Protein AF-A0A381YPI0-F1 (afdb_monomer)

Secondary structure (DSSP, 8-state):
--SSSHHHHSTTSSSSS-TT---THHHHTTS--S-TTBSSTTSSEEEETTEEEE-SGGGTT-BHHHHHHH-HHHHHHHHSTTS---HHHHHHHHHHHTT-PPPP---

Radius of gyration: 15.01 Å; Cα contacts (8 Å, |Δi|>4): 111; chains: 1; bounding box: 38×26×40 Å

Structure (mmCIF, N/CA/C/O backbone):
data_AF-A0A381YPI0-F1
#
_entry.id   AF-A0A381YPI0-F1
#
loop_
_atom_site.group_PDB
_atom_site.id
_atom_site.type_symbol
_atom_site.label_atom_id
_atom_site.label_alt_id
_atom_site.label_comp_id
_atom_site.label_asym_id
_atom_site.label_entity_id
_atom_site.label_seq_id
_atom_site.pdbx_PDB_ins_code
_atom_site.Cartn_x
_atom_site.Cartn_y
_atom_site.Cartn_z
_atom_site.occupancy
_atom_site.B_iso_or_equiv
_atom_site.auth_seq_id
_atom_site.auth_comp_id
_atom_site.auth_asym_id
_atom_site.auth_atom_id
_atom_site.pdbx_PDB_model_num
ATOM 1 N N . ASP A 1 1 ? 28.105 -8.813 -24.100 1.00 42.91 1 ASP A N 1
ATOM 2 C CA . ASP A 1 1 ? 27.556 -8.191 -22.887 1.00 42.91 1 ASP A CA 1
ATOM 3 C C . ASP A 1 1 ? 26.076 -7.886 -23.121 1.00 42.91 1 ASP A C 1
ATOM 5 O O . ASP A 1 1 ? 25.735 -6.886 -23.739 1.00 42.91 1 ASP A O 1
ATOM 9 N N . LEU A 1 2 ? 25.209 -8.862 -22.829 1.00 40.78 2 LEU A N 1
ATOM 10 C CA . LEU A 1 2 ? 23.808 -8.921 -23.294 1.00 40.78 2 LEU A CA 1
ATOM 11 C C . LEU A 1 2 ? 22.799 -8.343 -22.287 1.00 40.78 2 LEU A C 1
ATOM 13 O O . LEU A 1 2 ? 21.629 -8.180 -22.620 1.00 40.78 2 LEU A O 1
ATOM 17 N N . ALA A 1 3 ? 23.242 -7.996 -21.076 1.00 39.31 3 ALA A N 1
ATOM 18 C CA . ALA A 1 3 ? 22.366 -7.496 -20.017 1.00 39.31 3 ALA A CA 1
ATOM 19 C C . ALA A 1 3 ? 21.930 -6.032 -20.230 1.00 39.31 3 ALA A C 1
ATOM 21 O O . ALA A 1 3 ? 20.874 -5.628 -19.755 1.00 39.31 3 ALA A O 1
ATOM 22 N N . ALA A 1 4 ? 22.699 -5.244 -20.990 1.00 41.03 4 ALA A N 1
ATOM 23 C CA . ALA A 1 4 ? 22.416 -3.823 -21.212 1.00 41.03 4 ALA A CA 1
ATOM 24 C C . ALA A 1 4 ? 21.388 -3.548 -22.331 1.00 41.03 4 ALA A C 1
ATOM 26 O O . ALA A 1 4 ? 20.808 -2.466 -22.378 1.00 41.03 4 ALA A O 1
ATOM 27 N N . GLN A 1 5 ? 21.128 -4.508 -23.229 1.00 37.91 5 GLN A N 1
ATOM 28 C CA . GLN A 1 5 ? 20.238 -4.289 -24.383 1.00 37.91 5 GLN A CA 1
ATOM 29 C C . GLN A 1 5 ? 18.752 -4.541 -24.089 1.00 37.91 5 GLN A C 1
ATOM 31 O O . GLN A 1 5 ? 17.903 -4.055 -24.834 1.00 37.91 5 GLN A O 1
ATOM 36 N N . ALA A 1 6 ? 18.415 -5.215 -22.984 1.00 43.00 6 ALA A N 1
ATOM 37 C CA . ALA A 1 6 ? 17.019 -5.394 -22.577 1.00 43.00 6 ALA A CA 1
ATOM 38 C C . ALA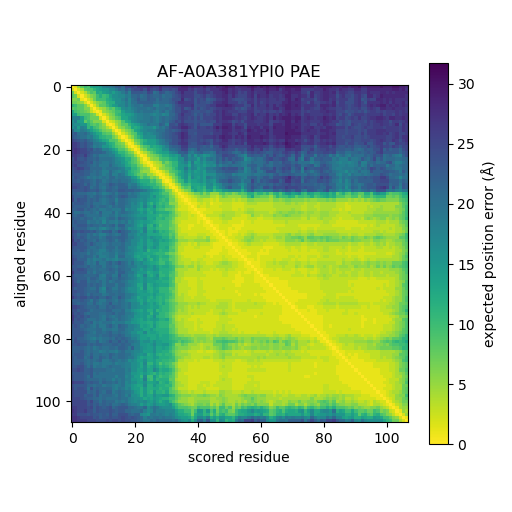 A 1 6 ? 16.375 -4.078 -22.092 1.00 43.00 6 ALA A C 1
ATOM 40 O O . ALA A 1 6 ? 15.180 -3.869 -22.283 1.00 43.00 6 ALA A O 1
ATOM 41 N N . LEU A 1 7 ? 17.173 -3.149 -21.552 1.00 40.28 7 LEU A N 1
ATOM 42 C CA . LEU A 1 7 ? 16.673 -1.899 -20.972 1.00 40.28 7 LEU A CA 1
ATOM 43 C C . LEU A 1 7 ? 16.260 -0.853 -22.029 1.00 40.28 7 LEU A C 1
ATOM 45 O O . LEU A 1 7 ? 15.349 -0.063 -21.798 1.00 40.28 7 LEU A O 1
ATOM 49 N N . ALA A 1 8 ? 16.874 -0.861 -23.217 1.00 40.53 8 ALA A N 1
ATOM 50 C CA . ALA A 1 8 ? 16.571 0.110 -24.277 1.00 40.53 8 ALA A CA 1
ATOM 51 C C . ALA A 1 8 ? 15.359 -0.278 -25.152 1.00 40.53 8 ALA A C 1
ATOM 53 O O . ALA A 1 8 ? 14.826 0.561 -25.879 1.00 40.53 8 ALA A O 1
ATOM 54 N N . GLY A 1 9 ? 14.907 -1.537 -25.091 1.00 37.78 9 GLY A N 1
ATOM 55 C CA . GLY A 1 9 ? 13.805 -2.041 -25.918 1.00 37.78 9 GLY A CA 1
ATOM 56 C C . GLY A 1 9 ? 12.406 -1.659 -25.422 1.00 37.78 9 GLY A C 1
ATOM 57 O O . GLY A 1 9 ? 11.484 -1.551 -26.229 1.00 37.78 9 GLY A O 1
ATOM 58 N N . GLN A 1 10 ? 12.232 -1.427 -24.118 1.00 44.44 10 GLN A N 1
ATOM 59 C CA . GLN A 1 10 ? 10.904 -1.225 -23.515 1.00 44.44 10 GLN A CA 1
ATOM 60 C C . GLN A 1 10 ? 10.466 0.244 -23.426 1.00 44.44 10 GLN A C 1
ATOM 62 O O . GLN A 1 10 ? 9.271 0.512 -23.359 1.00 44.44 10 GLN A O 1
ATOM 67 N N . LEU A 1 11 ? 11.388 1.207 -23.527 1.00 43.88 11 LEU A N 1
ATOM 68 C CA . LEU A 1 11 ? 11.048 2.638 -23.488 1.00 43.88 11 LEU A CA 1
ATOM 69 C C . LEU A 1 11 ? 10.464 3.183 -24.802 1.00 43.88 11 LEU A C 1
ATOM 71 O O . LEU A 1 11 ? 9.956 4.299 -24.823 1.00 43.88 11 LEU A O 1
ATOM 75 N N . ARG A 1 12 ? 10.502 2.424 -25.906 1.00 39.06 12 ARG A N 1
ATOM 76 C CA . ARG A 1 12 ? 10.068 2.929 -27.222 1.00 39.06 12 ARG A CA 1
ATOM 77 C C . ARG A 1 12 ? 8.627 2.597 -27.612 1.00 39.06 12 ARG A C 1
ATOM 79 O O . ARG A 1 12 ? 8.217 2.988 -28.697 1.00 39.06 12 ARG A O 1
ATOM 86 N N . ARG A 1 13 ? 7.863 1.882 -26.777 1.00 43.84 13 ARG A N 1
ATOM 87 C CA . ARG A 1 13 ? 6.500 1.425 -27.134 1.00 43.84 13 ARG A CA 1
ATOM 88 C C . ARG A 1 13 ? 5.363 1.929 -26.246 1.00 43.84 13 ARG A C 1
ATOM 90 O O . ARG A 1 13 ? 4.233 1.525 -26.467 1.00 43.84 13 ARG A O 1
ATOM 97 N N . HIS A 1 14 ? 5.628 2.827 -25.302 1.00 43.72 14 HIS A N 1
ATOM 98 C CA . HIS A 1 14 ? 4.581 3.434 -24.467 1.00 43.72 14 HIS A CA 1
ATOM 99 C C . HIS A 1 14 ? 4.637 4.965 -24.488 1.00 43.72 14 HIS A C 1
ATOM 101 O O . HIS A 1 14 ? 4.435 5.617 -23.472 1.00 43.72 14 HIS A O 1
ATOM 107 N N . ALA A 1 15 ? 4.941 5.549 -25.649 1.00 40.91 15 ALA A N 1
ATOM 108 C CA . ALA A 1 15 ? 4.754 6.985 -25.842 1.00 40.91 15 ALA A CA 1
ATOM 109 C C . ALA A 1 15 ? 3.318 7.334 -26.269 1.00 40.91 15 ALA A C 1
ATOM 111 O O . ALA A 1 15 ? 2.897 8.463 -26.057 1.00 40.91 15 ALA A O 1
ATOM 112 N N . GLU A 1 16 ? 2.552 6.400 -26.841 1.00 39.81 16 GLU A N 1
ATOM 113 C CA . GLU A 1 16 ? 1.267 6.729 -27.471 1.00 39.81 16 GLU A CA 1
ATOM 114 C C . GLU A 1 16 ? 0.283 5.559 -27.371 1.00 39.81 16 GLU A C 1
ATOM 116 O O . GLU A 1 16 ? 0.117 4.792 -28.312 1.00 39.81 16 GLU A O 1
ATOM 121 N N . ALA A 1 17 ? -0.334 5.374 -26.206 1.00 37.69 17 ALA A N 1
ATOM 122 C CA . ALA A 1 17 ? -1.601 4.652 -26.092 1.00 37.69 17 ALA A CA 1
ATOM 123 C C . ALA A 1 17 ? -2.229 4.971 -24.733 1.00 37.69 17 ALA A C 1
ATOM 125 O O . ALA A 1 17 ? -1.719 4.544 -23.701 1.00 37.69 17 ALA A O 1
ATOM 126 N N . ASP A 1 18 ? -3.281 5.785 -24.778 1.00 39.44 18 ASP A N 1
ATOM 127 C CA . ASP A 1 18 ? -4.390 5.886 -23.830 1.00 39.44 18 ASP A CA 1
ATOM 128 C C . ASP A 1 18 ? -4.116 5.515 -22.364 1.00 39.44 18 ASP A C 1
ATOM 130 O O . ASP A 1 18 ? -4.084 4.355 -21.949 1.00 39.44 18 ASP A O 1
ATOM 134 N N . LEU A 1 19 ? -4.033 6.570 -21.553 1.00 42.25 19 LEU A N 1
ATOM 135 C CA . LEU A 1 19 ? -3.983 6.585 -20.091 1.00 42.25 19 LEU A CA 1
ATOM 136 C C . LEU A 1 19 ? -5.298 6.112 -19.427 1.00 42.25 19 LEU A C 1
ATOM 138 O O . LEU A 1 19 ? -5.698 6.681 -18.417 1.00 42.25 19 LEU A O 1
ATOM 142 N N . ASP A 1 20 ? -5.963 5.083 -19.955 1.00 42.72 20 ASP A N 1
ATOM 143 C CA . ASP A 1 20 ? -7.264 4.616 -19.443 1.00 42.72 20 ASP A CA 1
ATOM 144 C C . ASP A 1 20 ? -7.310 3.133 -19.031 1.00 42.72 20 ASP A C 1
ATOM 146 O O . ASP A 1 20 ? -8.357 2.624 -18.637 1.00 42.72 20 ASP A O 1
ATOM 150 N N . ALA A 1 21 ? -6.172 2.429 -19.006 1.00 42.03 21 ALA A N 1
ATOM 151 C CA . ALA A 1 21 ? -6.121 1.042 -18.524 1.00 42.03 21 ALA A CA 1
ATOM 152 C C . ALA A 1 21 ? -4.887 0.716 -17.667 1.00 42.03 21 ALA A C 1
ATOM 154 O O . ALA A 1 21 ? -4.377 -0.404 -17.704 1.00 42.03 21 ALA A O 1
ATOM 155 N N . THR A 1 22 ? -4.415 1.658 -16.844 1.00 45.00 22 THR A N 1
ATOM 156 C CA . THR A 1 22 ? -3.364 1.398 -15.841 1.00 45.00 22 THR A CA 1
ATOM 157 C C . THR A 1 22 ? -3.936 0.619 -14.650 1.00 45.00 22 THR A C 1
ATOM 159 O O . THR A 1 22 ? -3.969 1.094 -13.515 1.00 45.00 22 THR A O 1
ATOM 162 N N . SER A 1 23 ? -4.446 -0.581 -14.915 1.00 49.72 23 SER A N 1
ATOM 163 C CA . SER A 1 23 ? -4.780 -1.551 -13.878 1.00 49.72 23 SER A CA 1
ATOM 164 C C . SER A 1 23 ? -3.481 -2.147 -13.344 1.00 49.72 23 SER A C 1
ATOM 166 O O . SER A 1 23 ? -2.578 -2.472 -14.114 1.00 49.72 23 SER A O 1
ATOM 168 N N . VAL A 1 24 ? -3.395 -2.318 -12.022 1.00 52.00 24 VAL A N 1
ATOM 169 C CA . VAL A 1 24 ? -2.249 -2.895 -11.282 1.00 52.00 24 VAL A CA 1
ATOM 170 C C . VAL A 1 24 ? -1.747 -4.220 -11.891 1.00 52.00 24 VAL A C 1
ATOM 172 O O .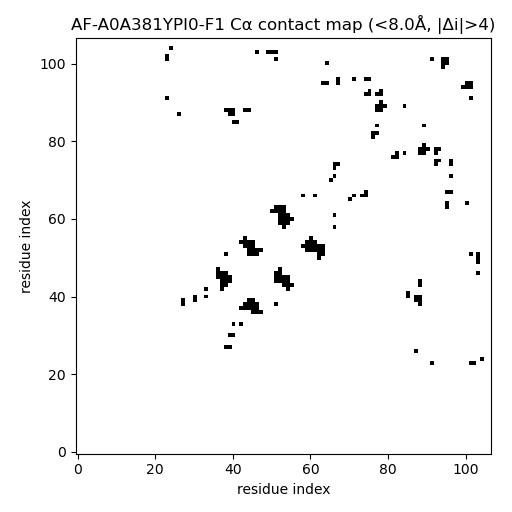 VAL A 1 24 ? -0.575 -4.560 -11.754 1.00 52.00 24 VAL A O 1
ATOM 175 N N . GLN A 1 25 ? -2.605 -4.915 -12.642 1.00 45.88 25 GLN A N 1
ATOM 176 C CA . GLN A 1 25 ? -2.295 -6.106 -13.438 1.00 45.88 25 GLN A CA 1
ATOM 177 C C . GLN A 1 25 ? -1.088 -5.932 -14.377 1.00 45.88 25 GLN A C 1
ATOM 179 O O . GLN A 1 25 ? -0.236 -6.812 -14.430 1.00 45.88 25 GLN A O 1
ATOM 184 N N . VAL A 1 26 ? -0.948 -4.783 -15.049 1.00 50.38 26 VAL A N 1
ATOM 185 C CA . VAL A 1 26 ? 0.146 -4.560 -16.019 1.00 50.38 26 VAL A CA 1
ATOM 186 C C . VAL A 1 26 ? 1.511 -4.443 -15.327 1.00 50.38 26 VAL A C 1
ATOM 188 O O . VAL A 1 26 ? 2.541 -4.775 -15.911 1.00 50.38 26 VAL A O 1
ATOM 191 N N . LEU A 1 27 ? 1.545 -4.026 -14.057 1.00 49.69 27 LEU A N 1
ATOM 192 C CA . LEU A 1 27 ? 2.790 -3.982 -13.282 1.00 49.69 27 LEU A CA 1
ATOM 193 C C . LEU A 1 27 ? 3.229 -5.390 -12.857 1.00 49.69 27 LEU A C 1
ATOM 195 O O . LEU A 1 27 ? 4.416 -5.705 -12.936 1.00 49.69 27 LEU A O 1
ATOM 199 N N . ALA A 1 28 ? 2.278 -6.260 -12.500 1.00 48.88 28 ALA A N 1
ATOM 200 C CA . ALA A 1 28 ? 2.562 -7.630 -12.075 1.00 48.88 28 ALA A CA 1
ATOM 201 C C . ALA A 1 28 ? 3.183 -8.490 -13.197 1.00 48.88 28 ALA A C 1
ATOM 203 O O . ALA A 1 28 ? 4.084 -9.284 -12.933 1.00 48.88 28 ALA A O 1
ATOM 204 N N . GLU A 1 29 ? 2.777 -8.289 -14.456 1.00 47.12 29 GLU A N 1
ATOM 205 C CA . GLU A 1 29 ? 3.229 -9.093 -15.607 1.00 47.12 29 GLU A CA 1
ATOM 206 C C . GLU A 1 29 ? 4.697 -8.868 -16.009 1.00 47.12 29 GLU A C 1
ATOM 208 O O . GLU A 1 29 ? 5.290 -9.690 -16.709 1.00 47.12 29 GLU A O 1
ATOM 213 N N . THR A 1 30 ? 5.317 -7.773 -15.562 1.00 45.84 30 THR A N 1
ATOM 214 C CA . THR A 1 30 ? 6.703 -7.431 -15.935 1.00 45.84 30 THR A CA 1
ATOM 215 C C . THR A 1 30 ? 7.765 -7.999 -14.992 1.00 45.84 30 THR A C 1
ATOM 217 O O . THR A 1 30 ? 8.964 -7.872 -15.258 1.00 45.84 30 THR A O 1
ATOM 220 N N . THR A 1 31 ? 7.350 -8.690 -13.928 1.00 48.03 31 THR A N 1
ATOM 221 C CA . THR A 1 31 ? 8.248 -9.221 -12.899 1.00 48.03 31 THR A CA 1
ATOM 222 C C . THR A 1 31 ? 8.330 -10.746 -13.007 1.00 48.03 31 THR A C 1
ATOM 224 O O . THR A 1 31 ? 7.350 -11.446 -12.782 1.00 48.03 31 THR A O 1
ATOM 227 N N . ALA A 1 32 ? 9.503 -11.286 -13.367 1.00 44.88 32 ALA A N 1
ATOM 228 C CA . ALA A 1 32 ? 9.784 -12.734 -13.396 1.00 44.88 32 ALA A CA 1
ATOM 229 C C . ALA A 1 32 ? 9.301 -13.446 -12.104 1.00 44.88 32 ALA A C 1
ATOM 231 O O . ALA A 1 32 ? 9.281 -12.800 -11.056 1.00 44.88 32 ALA A O 1
ATOM 232 N N . PRO A 1 33 ? 8.943 -14.751 -12.128 1.00 44.12 33 PRO A N 1
ATOM 233 C CA . PRO A 1 33 ? 7.976 -15.346 -11.202 1.00 44.12 33 PRO A CA 1
ATOM 234 C C . PRO A 1 33 ? 8.502 -15.346 -9.764 1.00 44.12 33 PRO A C 1
ATOM 236 O O . PRO A 1 33 ? 9.224 -16.248 -9.337 1.00 44.12 33 PRO A O 1
ATOM 239 N N . ARG A 1 34 ? 8.148 -14.312 -9.005 1.00 61.88 34 ARG A N 1
ATOM 240 C CA . ARG A 1 34 ? 8.501 -14.151 -7.597 1.00 61.88 34 ARG A CA 1
ATOM 241 C C . ARG A 1 34 ? 7.237 -14.360 -6.780 1.00 61.88 34 ARG A C 1
ATOM 243 O O . ARG A 1 34 ? 6.604 -13.402 -6.392 1.00 61.88 34 ARG A O 1
ATOM 250 N N . HIS A 1 35 ? 6.905 -15.634 -6.560 1.00 66.62 35 HIS A N 1
ATOM 251 C CA . HIS A 1 35 ? 5.753 -16.127 -5.794 1.00 66.62 35 HIS A CA 1
ATOM 252 C C . HIS A 1 35 ? 4.370 -15.695 -6.350 1.00 66.62 35 HIS A C 1
ATOM 254 O O . HIS A 1 35 ? 4.132 -14.512 -6.562 1.00 66.62 35 HIS A O 1
ATOM 260 N N . PRO A 1 36 ? 3.415 -16.624 -6.558 1.00 72.75 36 PRO A N 1
ATOM 261 C CA . PRO A 1 36 ? 2.106 -16.295 -7.152 1.00 72.75 36 PRO A CA 1
ATOM 262 C C . PRO A 1 36 ? 1.314 -15.256 -6.345 1.00 72.75 36 PRO A C 1
ATOM 264 O O . PRO A 1 36 ? 0.487 -14.535 -6.889 1.00 72.75 36 PRO A O 1
ATOM 267 N N . ASP A 1 37 ? 1.606 -15.167 -5.050 1.00 81.50 37 ASP A N 1
ATOM 268 C CA . ASP A 1 37 ? 0.880 -14.304 -4.129 1.00 81.50 37 ASP A CA 1
ATOM 269 C C . ASP A 1 37 ? 1.496 -12.906 -3.980 1.00 81.50 37 ASP A C 1
ATOM 271 O O . ASP A 1 37 ? 0.986 -12.128 -3.187 1.00 81.50 37 ASP A O 1
ATOM 275 N N . TRP A 1 38 ? 2.607 -12.554 -4.632 1.00 86.56 38 TRP A N 1
ATOM 276 C CA . TRP A 1 38 ? 3.206 -11.220 -4.456 1.00 86.56 38 TRP A CA 1
ATOM 277 C C . TRP A 1 38 ? 2.626 -10.210 -5.444 1.00 86.56 38 TRP A C 1
ATOM 279 O O . TRP A 1 38 ? 2.389 -10.528 -6.605 1.00 86.56 38 TRP A O 1
ATOM 289 N N . LEU A 1 39 ? 2.405 -8.979 -4.978 1.00 81.50 39 LEU A N 1
ATOM 290 C CA . LEU A 1 39 ? 1.958 -7.871 -5.830 1.00 81.50 39 LEU A CA 1
ATOM 291 C C . LEU A 1 39 ? 3.132 -7.019 -6.321 1.00 81.50 39 LEU A C 1
ATOM 293 O O . LEU A 1 39 ? 2.974 -6.259 -7.270 1.00 81.50 39 LEU A O 1
ATOM 297 N N . ASP A 1 40 ? 4.287 -7.129 -5.670 1.00 84.06 40 ASP A N 1
ATOM 298 C CA . ASP A 1 40 ? 5.495 -6.373 -5.976 1.00 84.06 40 ASP A CA 1
ATOM 299 C C . ASP A 1 40 ? 6.730 -7.277 -6.079 1.00 84.06 40 ASP A C 1
ATOM 301 O O . ASP A 1 40 ? 6.783 -8.392 -5.552 1.00 84.06 40 ASP A O 1
ATOM 305 N N . ALA A 1 41 ? 7.768 -6.752 -6.718 1.00 78.44 41 ALA A N 1
ATOM 306 C CA . ALA A 1 41 ? 9.022 -7.422 -7.011 1.00 78.44 41 ALA A CA 1
ATOM 307 C C . ALA A 1 41 ? 9.819 -7.836 -5.772 1.00 78.44 41 ALA A C 1
ATOM 309 O O . ALA A 1 41 ? 10.665 -8.733 -5.860 1.00 78.44 41 ALA A O 1
ATOM 310 N N . GLU A 1 42 ? 9.605 -7.178 -4.635 1.00 82.88 42 GLU A N 1
ATOM 311 C CA . GLU A 1 42 ? 10.318 -7.423 -3.384 1.00 82.88 42 GLU A CA 1
ATOM 312 C C . GLU A 1 42 ? 9.498 -8.253 -2.383 1.00 82.88 42 GLU A C 1
ATOM 314 O O . GLU A 1 42 ? 10.012 -8.600 -1.314 1.00 82.88 42 GLU A O 1
ATOM 319 N N . GLY A 1 43 ? 8.239 -8.568 -2.708 1.00 86.25 43 GLY A N 1
ATOM 320 C CA . GLY A 1 43 ? 7.312 -9.287 -1.844 1.00 86.25 43 GLY A CA 1
ATOM 321 C C . GLY A 1 43 ? 6.919 -8.510 -0.592 1.00 86.25 43 GLY A C 1
ATOM 322 O O . GLY A 1 43 ? 6.696 -9.123 0.451 1.00 86.25 43 GLY A O 1
ATOM 323 N N . LYS A 1 44 ? 6.877 -7.174 -0.641 1.00 90.00 44 LYS A N 1
ATOM 324 C CA . LYS A 1 44 ? 6.426 -6.302 0.462 1.00 90.00 44 LYS A CA 1
ATOM 325 C C . LYS A 1 44 ? 4.915 -6.294 0.629 1.00 90.00 44 LYS A C 1
ATOM 327 O O . LYS A 1 44 ? 4.430 -5.975 1.714 1.00 90.00 44 LYS A O 1
ATOM 332 N N . ILE A 1 45 ? 4.191 -6.639 -0.418 1.00 89.75 45 ILE A N 1
ATOM 333 C CA . ILE A 1 45 ? 2.747 -6.667 -0.525 1.00 89.75 45 ILE A CA 1
ATOM 334 C C . ILE A 1 45 ? 2.379 -8.015 -1.136 1.00 89.75 45 ILE A C 1
ATOM 336 O O . ILE A 1 45 ? 2.925 -8.429 -2.159 1.00 89.75 45 ILE A O 1
ATOM 340 N N . ARG A 1 46 ? 1.450 -8.719 -0.493 1.00 88.69 46 ARG A N 1
ATOM 341 C CA . ARG A 1 46 ? 0.995 -10.035 -0.946 1.00 88.69 46 ARG A CA 1
ATOM 342 C C . ARG A 1 46 ? -0.520 -10.174 -0.913 1.00 88.69 46 ARG A C 1
ATOM 344 O O . ARG A 1 46 ? -1.177 -9.605 -0.041 1.00 88.69 46 ARG A O 1
ATOM 351 N N . TRP A 1 47 ? -1.048 -10.991 -1.807 1.00 86.19 47 TRP A N 1
ATOM 352 C CA . TRP A 1 47 ? -2.387 -11.537 -1.751 1.00 86.19 47 TRP A CA 1
ATOM 353 C C . TRP A 1 47 ? -2.467 -12.574 -0.640 1.00 86.19 47 TRP A C 1
ATOM 355 O O . TRP A 1 47 ? -1.592 -13.424 -0.475 1.00 86.19 47 TRP A O 1
ATOM 365 N N . ARG A 1 48 ? -3.532 -12.506 0.155 1.00 84.75 48 ARG A N 1
ATOM 366 C CA . ARG A 1 48 ? -3.893 -13.579 1.077 1.00 84.75 48 ARG A CA 1
ATOM 367 C C . ARG A 1 48 ? -5.398 -13.592 1.281 1.00 84.75 48 ARG A C 1
ATOM 369 O O . ARG A 1 48 ? -5.938 -12.678 1.906 1.00 84.75 48 ARG A O 1
ATOM 376 N N . GLY A 1 49 ? -6.049 -14.638 0.775 1.00 77.94 49 GLY A N 1
ATOM 377 C CA . GLY A 1 49 ? -7.505 -14.790 0.850 1.00 77.94 49 GLY A CA 1
ATOM 378 C C . GLY A 1 49 ? -8.242 -13.611 0.211 1.00 77.94 49 GLY A C 1
ATOM 379 O O . GLY A 1 49 ? -9.108 -13.028 0.856 1.00 77.94 49 GLY A O 1
ATOM 380 N N . GLY A 1 50 ? -7.815 -13.192 -0.984 1.00 81.31 50 GLY A N 1
ATOM 381 C CA . GLY A 1 50 ? -8.403 -12.069 -1.720 1.00 81.31 50 GLY A CA 1
ATOM 382 C C . GLY A 1 50 ? -8.164 -10.678 -1.152 1.00 81.31 50 GLY A C 1
ATOM 383 O O . GLY A 1 50 ? -8.747 -9.709 -1.621 1.00 81.31 50 GLY A O 1
ATOM 384 N N . THR A 1 51 ? -7.299 -10.542 -0.147 1.00 85.31 51 THR A N 1
ATOM 385 C CA . THR A 1 51 ? -6.939 -9.237 0.417 1.00 85.31 51 THR A CA 1
ATOM 386 C C . THR A 1 51 ? -5.455 -8.962 0.234 1.00 85.31 51 THR A C 1
ATOM 388 O O . THR A 1 51 ? -4.620 -9.800 0.584 1.00 85.31 51 THR A O 1
ATOM 391 N N . ALA A 1 52 ? -5.126 -7.769 -0.260 1.00 89.00 52 ALA A N 1
ATOM 392 C CA . ALA A 1 52 ? -3.753 -7.294 -0.323 1.00 89.00 52 ALA A CA 1
ATOM 393 C C . ALA A 1 52 ? -3.276 -6.884 1.081 1.00 89.00 52 ALA A C 1
ATOM 395 O O . ALA A 1 52 ? -3.883 -6.045 1.755 1.00 89.00 52 ALA A O 1
ATOM 396 N N . ARG A 1 53 ? -2.188 -7.500 1.539 1.00 91.94 53 ARG A N 1
ATOM 397 C CA . ARG A 1 53 ? -1.618 -7.327 2.880 1.00 91.94 53 ARG A CA 1
ATOM 398 C C . ARG A 1 53 ? -0.166 -6.903 2.797 1.00 91.94 53 ARG A C 1
ATOM 400 O O . ARG A 1 53 ? 0.558 -7.341 1.904 1.00 91.94 53 ARG A O 1
ATOM 407 N N . LEU A 1 54 ? 0.281 -6.121 3.773 1.00 93.00 54 LEU A N 1
ATOM 408 C CA . LEU A 1 54 ? 1.705 -5.880 3.961 1.00 93.00 54 LEU A CA 1
ATOM 409 C C . LEU A 1 54 ? 2.392 -7.162 4.436 1.00 93.00 54 LEU A C 1
ATOM 411 O O . LEU A 1 54 ? 1.864 -7.924 5.239 1.00 93.00 54 LEU A O 1
ATOM 415 N N . ASN A 1 55 ? 3.594 -7.399 3.939 1.00 92.25 55 ASN A N 1
ATOM 416 C CA . ASN A 1 55 ? 4.397 -8.582 4.221 1.00 92.25 55 ASN A CA 1
ATOM 417 C C . ASN A 1 55 ? 5.714 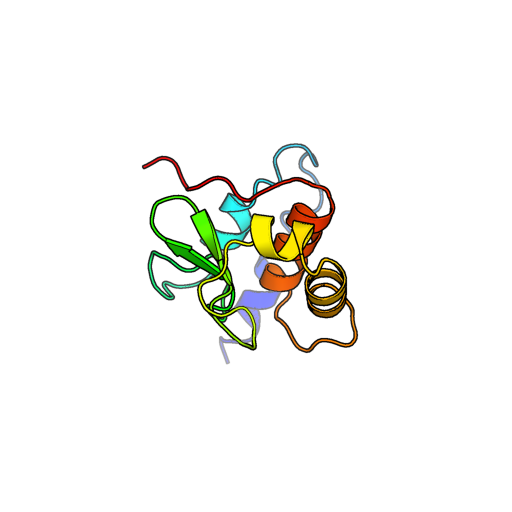-8.223 4.937 1.00 92.25 55 ASN A C 1
ATOM 419 O O . ASN A 1 55 ? 6.691 -8.967 4.892 1.00 92.25 55 ASN A O 1
ATOM 423 N N . PHE A 1 56 ? 5.780 -7.056 5.585 1.00 90.81 56 PHE A N 1
ATOM 424 C CA . PHE A 1 56 ? 6.974 -6.613 6.303 1.00 90.81 56 PHE A CA 1
ATOM 425 C C . PHE A 1 56 ? 6.652 -5.613 7.422 1.00 90.81 56 PHE A C 1
ATOM 427 O O . PHE A 1 56 ? 5.552 -5.069 7.510 1.00 90.81 56 PHE A O 1
ATOM 434 N N . GLY A 1 57 ? 7.671 -5.318 8.233 1.00 89.38 57 GLY A N 1
ATOM 435 C CA . GLY A 1 57 ? 7.635 -4.230 9.204 1.00 89.38 57 GLY A CA 1
ATOM 436 C C . GLY A 1 57 ? 6.656 -4.477 10.350 1.00 89.38 57 GLY A C 1
ATOM 437 O O . GLY A 1 57 ? 6.328 -5.614 10.677 1.00 89.38 57 GLY A O 1
ATOM 438 N N . LYS A 1 58 ? 6.202 -3.386 10.975 1.00 90.31 58 LYS A N 1
ATOM 439 C CA . LYS A 1 58 ? 5.272 -3.436 12.116 1.00 90.31 58 LYS A CA 1
ATOM 440 C C . LYS A 1 58 ? 3.853 -3.873 11.740 1.00 90.31 58 LYS A C 1
ATOM 442 O O . LYS A 1 58 ? 3.122 -4.326 12.607 1.00 90.31 58 LYS A O 1
ATOM 447 N N . HIS A 1 59 ? 3.493 -3.745 10.463 1.00 92.00 59 HIS A N 1
ATOM 448 C CA . HIS A 1 59 ? 2.178 -4.084 9.914 1.00 92.00 59 HIS A CA 1
ATOM 449 C C . HIS A 1 59 ? 2.225 -5.399 9.119 1.00 92.00 59 HIS A C 1
ATOM 451 O O . HIS A 1 59 ? 1.507 -5.574 8.138 1.00 92.00 59 HIS A O 1
ATOM 457 N N . LEU A 1 60 ? 3.104 -6.327 9.512 1.00 91.88 60 LEU A N 1
ATOM 458 C CA . LEU A 1 60 ? 3.223 -7.637 8.878 1.00 91.88 60 LEU A CA 1
ATOM 459 C C . LEU A 1 60 ? 1.885 -8.386 8.932 1.00 91.88 60 LEU A C 1
ATOM 461 O O . LEU A 1 60 ? 1.313 -8.565 10.001 1.00 91.88 60 LEU A O 1
ATOM 465 N N . ASP A 1 61 ? 1.443 -8.872 7.774 1.00 90.62 61 ASP A N 1
ATOM 466 C CA . ASP A 1 61 ? 0.196 -9.610 7.565 1.00 90.62 61 ASP A CA 1
ATOM 467 C C . ASP A 1 61 ? -1.083 -8.792 7.821 1.00 90.62 61 ASP A C 1
ATOM 469 O O . ASP A 1 61 ? -2.177 -9.356 7.891 1.00 90.62 61 ASP A O 1
ATOM 473 N N . VAL A 1 62 ? -0.967 -7.464 7.898 1.00 93.50 62 VAL A N 1
ATOM 474 C CA . VAL A 1 62 ? -2.102 -6.548 8.060 1.00 93.50 62 VAL A CA 1
ATOM 475 C C . VAL A 1 62 ? -2.633 -6.120 6.680 1.00 93.50 62 VAL A C 1
ATOM 477 O O . VAL A 1 62 ? -1.832 -5.811 5.788 1.00 93.50 62 VAL A O 1
ATOM 480 N N . PRO A 1 63 ? -3.964 -6.105 6.460 1.00 92.19 63 PRO A N 1
ATOM 481 C CA . PRO A 1 63 ? -4.583 -5.583 5.241 1.00 92.19 63 PRO A CA 1
ATOM 482 C C . PRO A 1 63 ? -4.191 -4.137 4.941 1.00 92.19 63 PRO A C 1
ATOM 484 O O . PRO A 1 63 ? -4.191 -3.290 5.831 1.00 92.19 63 PRO A O 1
ATOM 487 N N . LEU A 1 64 ? -3.941 -3.822 3.668 1.00 90.88 64 LEU A N 1
ATOM 488 C CA . LEU A 1 64 ? -3.625 -2.453 3.246 1.00 90.88 64 LEU A CA 1
ATOM 489 C C . LEU A 1 64 ? -4.730 -1.454 3.613 1.00 90.88 64 LEU A C 1
ATOM 491 O O . LEU A 1 64 ? -4.423 -0.329 3.999 1.00 90.88 64 LEU A O 1
ATOM 495 N N . GLN A 1 65 ? -5.996 -1.875 3.554 1.00 90.38 65 GLN A N 1
ATOM 496 C CA . GLN A 1 65 ? -7.130 -1.064 3.996 1.00 90.38 65 GLN A CA 1
ATOM 497 C C . GLN A 1 65 ? -7.069 -0.743 5.494 1.00 90.38 65 GLN A C 1
ATOM 499 O O . GLN A 1 65 ? -7.245 0.406 5.884 1.00 90.38 65 GLN A O 1
ATOM 504 N N . GLU A 1 66 ? -6.751 -1.728 6.331 1.00 92.69 66 GLU A N 1
ATOM 505 C CA . GLU A 1 66 ? -6.650 -1.519 7.775 1.00 92.69 66 GLU A CA 1
ATOM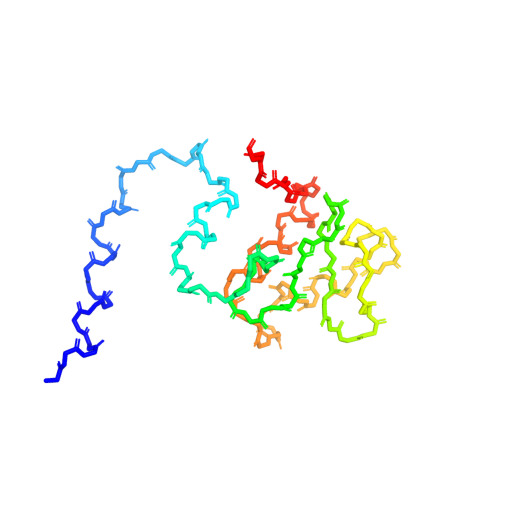 506 C C . GLU A 1 66 ? -5.485 -0.580 8.116 1.00 92.69 66 GLU A C 1
ATOM 508 O O . GLU A 1 66 ? -5.625 0.303 8.959 1.00 92.69 66 GLU A O 1
ATOM 513 N N . VAL A 1 67 ? -4.348 -0.696 7.421 1.00 93.25 67 VAL A N 1
ATOM 514 C CA . VAL A 1 67 ? -3.220 0.238 7.590 1.00 93.25 67 VAL A CA 1
ATOM 515 C C . VAL A 1 67 ? -3.574 1.633 7.078 1.00 93.25 67 VAL A C 1
ATOM 517 O O . VAL A 1 67 ? -3.166 2.621 7.679 1.00 93.25 67 VAL A O 1
ATOM 520 N N . LEU A 1 68 ? -4.358 1.747 6.005 1.00 92.19 68 LEU A N 1
ATOM 521 C CA . LEU A 1 68 ? -4.834 3.036 5.503 1.00 92.19 68 LEU A CA 1
ATOM 522 C C . LEU A 1 68 ? -5.724 3.756 6.526 1.00 92.19 68 LEU A C 1
ATOM 524 O O . LEU A 1 68 ? -5.601 4.970 6.686 1.00 92.19 68 LEU A O 1
ATOM 528 N N . GLU A 1 69 ? -6.590 3.018 7.219 1.00 92.69 69 GLU A N 1
ATOM 529 C CA . GLU A 1 69 ? -7.507 3.551 8.232 1.00 92.69 69 GLU A CA 1
ATOM 530 C C . GLU A 1 69 ? -6.804 3.834 9.570 1.00 92.69 69 GLU A C 1
ATOM 532 O O . GLU A 1 69 ? -7.049 4.866 10.196 1.00 92.69 69 GLU A O 1
ATOM 537 N N . SER A 1 70 ? -5.903 2.947 10.002 1.00 93.44 70 SER A N 1
ATOM 538 C CA . SER A 1 70 ? -5.231 3.037 11.307 1.00 93.44 70 SER A CA 1
ATOM 539 C C . SER A 1 70 ? -3.937 3.860 11.293 1.00 93.44 70 SER A C 1
ATOM 541 O O . SER A 1 70 ? -3.615 4.522 12.281 1.00 93.44 70 SER A O 1
ATOM 543 N N . ASP A 1 71 ? -3.178 3.838 10.194 1.00 93.31 71 ASP A N 1
ATOM 544 C CA . ASP A 1 71 ? -1.834 4.414 10.101 1.00 93.31 71 ASP A CA 1
ATOM 545 C C . ASP A 1 71 ? -1.473 4.841 8.669 1.00 93.31 71 ASP A C 1
ATOM 547 O O . ASP A 1 71 ? -0.464 4.436 8.081 1.00 93.31 71 ASP A O 1
ATOM 551 N N . ARG A 1 72 ? -2.298 5.727 8.103 1.00 93.25 72 ARG A N 1
ATOM 552 C CA . ARG A 1 72 ? -2.086 6.318 6.773 1.00 93.25 72 ARG A CA 1
ATOM 553 C C . ARG A 1 72 ? -0.666 6.862 6.564 1.00 93.25 72 ARG A C 1
ATOM 555 O O . ARG A 1 72 ? -0.104 6.713 5.481 1.00 93.25 72 ARG A O 1
ATOM 562 N N . LYS A 1 73 ? -0.063 7.457 7.600 1.00 93.06 73 LYS A N 1
ATOM 563 C CA . LYS A 1 73 ? 1.294 8.036 7.546 1.00 93.06 73 LYS A CA 1
ATOM 564 C C . LYS A 1 73 ? 2.361 6.995 7.213 1.00 93.06 73 LYS A C 1
ATOM 566 O O . LYS A 1 73 ? 3.372 7.330 6.599 1.00 93.06 73 LYS A O 1
ATOM 571 N N . TYR A 1 74 ? 2.151 5.741 7.607 1.00 92.69 74 TYR A N 1
ATOM 572 C CA . TYR A 1 74 ? 3.053 4.650 7.257 1.00 92.69 74 TYR A CA 1
ATOM 573 C C . TYR A 1 74 ? 3.054 4.379 5.751 1.00 92.69 74 TYR A C 1
ATOM 575 O O . TYR A 1 74 ? 4.119 4.262 5.148 1.00 92.69 74 TYR A O 1
ATOM 583 N N . LEU A 1 75 ? 1.872 4.358 5.132 1.00 92.19 75 LEU A N 1
ATOM 584 C CA . LEU A 1 75 ? 1.725 4.204 3.684 1.00 92.19 75 LEU A CA 1
ATOM 585 C C . LEU A 1 75 ? 2.291 5.419 2.933 1.00 92.19 75 LEU A C 1
ATOM 587 O O . LEU A 1 75 ? 2.982 5.261 1.931 1.00 92.19 75 LEU A O 1
ATOM 591 N N . GLU A 1 76 ? 2.084 6.633 3.446 1.00 92.56 76 GLU A N 1
ATOM 592 C CA . GLU A 1 76 ? 2.686 7.853 2.883 1.00 92.56 76 GLU A CA 1
ATOM 593 C C . GLU A 1 76 ? 4.220 7.809 2.928 1.00 92.56 76 GLU A C 1
ATOM 595 O O . GLU A 1 76 ? 4.885 8.182 1.961 1.00 92.56 76 GLU A O 1
ATOM 600 N N . TRP A 1 77 ? 4.805 7.298 4.016 1.00 94.31 77 TRP A N 1
ATOM 601 C CA . TRP A 1 77 ? 6.247 7.063 4.097 1.00 94.31 77 TRP A CA 1
ATOM 602 C C . TRP A 1 77 ? 6.717 6.026 3.068 1.00 94.31 77 TRP A C 1
ATOM 604 O O . TRP A 1 77 ? 7.731 6.251 2.407 1.00 94.31 77 TRP A O 1
ATOM 614 N N . MET A 1 78 ? 5.977 4.927 2.894 1.00 90.25 78 MET A N 1
ATOM 615 C CA . MET A 1 78 ? 6.291 3.909 1.886 1.00 90.25 78 MET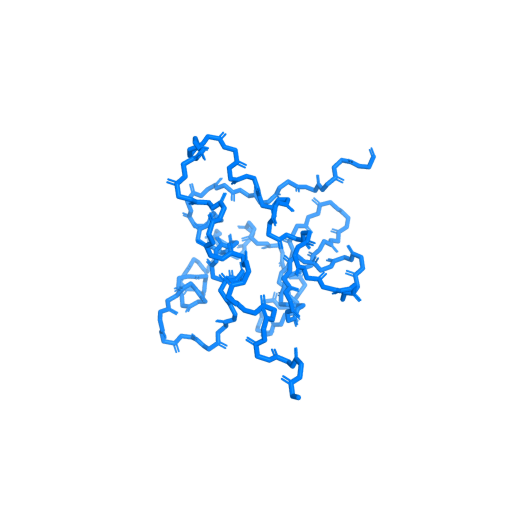 A CA 1
ATOM 616 C C . MET A 1 78 ? 6.238 4.461 0.457 1.00 90.25 78 MET A C 1
ATOM 618 O O . MET A 1 78 ? 7.097 4.118 -0.346 1.00 90.25 78 MET A O 1
ATOM 622 N N . ALA A 1 79 ? 5.271 5.322 0.137 1.00 90.06 79 ALA A N 1
ATOM 623 C CA . ALA A 1 79 ? 5.159 5.946 -1.183 1.00 90.06 79 ALA A CA 1
ATOM 624 C C . ALA A 1 79 ? 6.176 7.082 -1.406 1.00 90.06 79 ALA A C 1
ATOM 626 O O . ALA A 1 79 ? 6.496 7.408 -2.546 1.00 90.06 79 ALA A O 1
ATOM 627 N N . GLY A 1 80 ? 6.686 7.692 -0.333 1.00 87.44 80 GLY A N 1
ATOM 628 C CA . GLY A 1 80 ? 7.579 8.842 -0.419 1.00 87.44 80 GLY A CA 1
ATOM 629 C C . GLY A 1 80 ? 8.981 8.527 -0.952 1.00 87.44 80 GLY A C 1
ATOM 630 O O . GLY A 1 80 ? 9.490 7.412 -0.860 1.00 87.44 80 GLY A O 1
ATOM 631 N N . ASP A 1 81 ? 9.674 9.562 -1.426 1.00 86.50 81 ASP A N 1
ATOM 632 C CA . ASP A 1 81 ? 11.038 9.447 -1.970 1.00 86.50 81 ASP A CA 1
ATOM 633 C C . ASP A 1 81 ? 12.088 9.046 -0.928 1.00 86.50 81 ASP A C 1
ATOM 635 O O . ASP A 1 81 ? 13.143 8.518 -1.267 1.00 86.50 81 ASP A O 1
ATOM 639 N N . ARG A 1 82 ? 11.792 9.267 0.360 1.00 85.31 82 ARG A N 1
ATOM 640 C CA . ARG A 1 82 ? 12.685 8.912 1.475 1.00 85.31 82 ARG A CA 1
ATOM 641 C C . ARG A 1 82 ? 12.743 7.413 1.762 1.00 85.31 82 ARG A C 1
ATOM 643 O O . ARG A 1 82 ? 13.611 6.988 2.521 1.00 85.31 82 ARG A O 1
ATOM 650 N N . SER A 1 83 ? 11.824 6.623 1.217 1.00 85.56 83 SER A N 1
ATOM 651 C CA . SER A 1 83 ? 11.840 5.173 1.368 1.00 85.56 83 SER A CA 1
ATOM 652 C C . SER A 1 83 ? 12.542 4.515 0.178 1.00 85.56 83 SER A C 1
ATOM 654 O O . SER A 1 83 ? 12.417 4.941 -0.974 1.00 85.56 83 SER A O 1
ATOM 656 N N . ASN A 1 84 ? 13.292 3.452 0.465 1.00 86.31 84 ASN A N 1
ATOM 657 C CA . ASN A 1 84 ? 14.079 2.720 -0.527 1.00 86.31 84 ASN A CA 1
ATOM 658 C C . ASN A 1 84 ? 13.299 1.540 -1.132 1.00 86.31 84 ASN A C 1
ATOM 660 O O . ASN A 1 84 ? 13.865 0.471 -1.330 1.00 86.31 84 ASN A O 1
ATOM 664 N N . PHE A 1 85 ? 11.992 1.707 -1.342 1.00 87.25 85 PHE A N 1
ATOM 665 C CA . PHE A 1 85 ? 11.165 0.685 -1.984 1.00 87.25 85 PHE A CA 1
ATOM 666 C C . PHE A 1 85 ? 11.237 0.785 -3.504 1.00 87.25 85 PHE A C 1
ATOM 668 O O . PHE A 1 85 ? 11.397 1.878 -4.061 1.00 87.25 85 PHE A O 1
ATOM 675 N N . ALA A 1 86 ? 11.063 -0.362 -4.157 1.00 86.06 86 ALA A N 1
ATOM 676 C CA . ALA A 1 86 ? 10.900 -0.449 -5.597 1.00 86.06 86 ALA A CA 1
ATOM 677 C C . ALA A 1 86 ? 9.689 0.367 -6.098 1.00 86.06 86 ALA A C 1
ATOM 679 O O . ALA A 1 86 ? 8.755 0.690 -5.355 1.00 86.06 86 ALA A O 1
ATOM 680 N N . GLY A 1 87 ? 9.741 0.759 -7.374 1.00 82.94 87 GLY A N 1
ATOM 681 C CA . GLY A 1 87 ? 8.745 1.651 -7.974 1.00 82.94 87 GLY A CA 1
ATOM 682 C C . GLY A 1 87 ? 7.331 1.070 -7.970 1.00 82.94 87 GLY A C 1
ATOM 683 O O . GLY A 1 87 ? 6.381 1.799 -7.718 1.00 82.94 87 GLY A O 1
ATOM 684 N N . ASP A 1 88 ? 7.198 -0.240 -8.157 1.00 83.38 88 ASP A N 1
ATOM 685 C CA . ASP A 1 88 ? 5.935 -0.978 -8.095 1.00 83.38 88 ASP A CA 1
ATOM 686 C C . ASP A 1 88 ? 5.275 -0.920 -6.708 1.00 83.38 88 ASP A C 1
ATOM 688 O O . ASP A 1 88 ? 4.092 -0.594 -6.618 1.00 83.38 88 ASP A O 1
ATOM 692 N N . VAL A 1 89 ? 6.035 -1.115 -5.623 1.00 87.50 89 VAL A N 1
ATOM 693 C CA . VAL A 1 89 ? 5.559 -0.921 -4.243 1.00 87.50 89 VAL A CA 1
ATOM 694 C C . VAL A 1 89 ? 5.020 0.497 -4.083 1.00 87.50 89 VAL A C 1
ATOM 696 O O . VAL A 1 89 ? 3.898 0.689 -3.614 1.00 87.50 89 VAL A O 1
ATOM 699 N N . LYS A 1 90 ? 5.789 1.507 -4.508 1.00 88.38 90 LYS A N 1
ATOM 700 C CA . LYS A 1 90 ? 5.371 2.914 -4.407 1.00 88.38 90 LYS A CA 1
ATOM 701 C C . LYS A 1 90 ? 4.100 3.180 -5.207 1.00 88.38 90 LYS A C 1
ATOM 703 O O . LYS A 1 90 ? 3.207 3.864 -4.706 1.00 88.38 90 LYS A O 1
ATOM 708 N N . THR A 1 91 ? 3.978 2.619 -6.408 1.00 86.75 91 THR A N 1
ATOM 709 C CA . THR A 1 91 ? 2.778 2.738 -7.239 1.00 86.75 91 THR A CA 1
ATOM 710 C C . THR A 1 91 ? 1.559 2.102 -6.575 1.00 86.75 91 THR A C 1
ATOM 712 O O . THR A 1 91 ? 0.534 2.772 -6.452 1.00 86.75 91 THR A O 1
ATOM 715 N N . ILE A 1 92 ? 1.663 0.863 -6.083 1.00 86.44 92 ILE A N 1
ATOM 716 C CA . ILE A 1 92 ? 0.557 0.165 -5.404 1.00 86.44 92 ILE A CA 1
ATOM 717 C C . ILE A 1 92 ? 0.083 0.967 -4.192 1.00 86.44 92 ILE A C 1
ATOM 719 O O . ILE A 1 92 ? -1.107 1.229 -4.036 1.00 86.44 92 ILE A O 1
ATOM 723 N N . ILE A 1 93 ? 1.015 1.414 -3.352 1.00 90.06 93 ILE A N 1
ATOM 724 C CA . ILE A 1 93 ? 0.684 2.168 -2.142 1.00 90.06 93 ILE A CA 1
ATOM 725 C C . ILE A 1 93 ? 0.093 3.540 -2.486 1.00 90.06 93 ILE A C 1
ATOM 727 O O . ILE A 1 93 ? -0.827 4.001 -1.811 1.00 90.06 93 ILE A O 1
ATOM 731 N N . SER A 1 94 ? 0.556 4.181 -3.562 1.00 88.00 94 SER A N 1
ATOM 732 C CA . SER A 1 94 ? -0.016 5.449 -4.028 1.00 88.00 94 SER A CA 1
ATOM 733 C C . SER A 1 94 ? -1.464 5.288 -4.490 1.00 88.00 94 SER A C 1
ATOM 735 O O . SER A 1 94 ? -2.293 6.146 -4.195 1.00 88.00 94 SER A O 1
ATOM 737 N N . LEU A 1 95 ? -1.794 4.180 -5.161 1.00 85.56 95 LEU A N 1
ATOM 738 C CA . LEU A 1 95 ? -3.172 3.849 -5.536 1.00 85.56 95 LEU A CA 1
ATOM 739 C C . LEU A 1 95 ? -4.041 3.614 -4.294 1.00 85.56 95 LEU A C 1
ATOM 741 O O . LEU A 1 95 ? -5.110 4.214 -4.173 1.00 85.56 95 LEU A O 1
ATOM 745 N N . VAL A 1 96 ? -3.540 2.852 -3.319 1.00 88.44 96 VAL A N 1
ATOM 746 C CA . VAL A 1 96 ? -4.216 2.619 -2.031 1.00 88.44 96 VAL A CA 1
ATOM 747 C C . VAL A 1 96 ? -4.502 3.937 -1.304 1.00 88.44 96 VAL A C 1
ATOM 749 O O . VAL A 1 96 ? -5.616 4.156 -0.835 1.00 88.44 96 VAL A O 1
ATOM 752 N N . LEU A 1 97 ? -3.536 4.862 -1.257 1.00 87.75 97 LEU A N 1
ATOM 753 C CA . LEU A 1 97 ? -3.697 6.189 -0.645 1.00 87.75 97 LEU A CA 1
ATOM 754 C C . LEU A 1 97 ? -4.748 7.067 -1.345 1.00 87.75 97 LEU A C 1
ATOM 756 O O . LEU A 1 97 ? -5.333 7.946 -0.700 1.00 87.75 97 LEU A O 1
ATOM 760 N N . GLN A 1 98 ? -4.986 6.827 -2.638 1.00 86.38 98 GLN A N 1
ATOM 761 C CA . GLN A 1 98 ? -6.052 7.440 -3.438 1.00 86.38 98 GLN A CA 1
ATOM 762 C C . GLN A 1 98 ? -7.406 6.723 -3.278 1.00 86.38 98 GLN A C 1
ATOM 764 O O . GLN A 1 98 ? -8.379 7.114 -3.918 1.00 86.38 98 GLN A O 1
ATOM 769 N N . GLY A 1 99 ? -7.484 5.682 -2.443 1.00 81.62 99 GLY A N 1
ATOM 770 C CA . G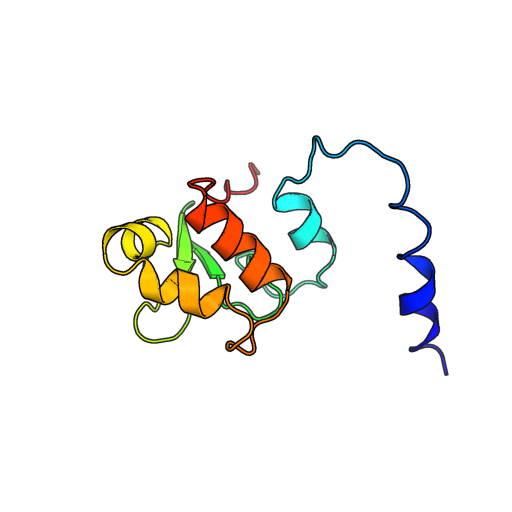LY A 1 99 ? -8.685 4.869 -2.244 1.00 81.62 99 GLY A CA 1
ATOM 771 C C . GLY A 1 99 ? -8.897 3.793 -3.312 1.00 81.62 99 GLY A C 1
ATOM 772 O O . GLY A 1 99 ? -9.936 3.140 -3.314 1.00 81.62 99 GLY A O 1
ATOM 773 N N . LYS A 1 100 ? -7.928 3.587 -4.212 1.00 82.25 100 LYS A N 1
ATOM 774 C CA . LYS A 1 100 ? -7.953 2.523 -5.222 1.00 82.25 100 LYS A CA 1
ATOM 775 C C . LYS A 1 100 ? -7.236 1.299 -4.665 1.00 82.25 100 LYS A C 1
ATOM 777 O O . LYS A 1 100 ? -6.010 1.204 -4.732 1.00 82.25 100 LYS A O 1
ATOM 782 N N . MET A 1 101 ? -7.998 0.383 -4.076 1.00 78.38 101 MET A N 1
ATOM 783 C CA . MET A 1 101 ? -7.441 -0.885 -3.610 1.00 78.38 101 MET A CA 1
ATOM 784 C C . MET A 1 101 ? -7.060 -1.764 -4.806 1.00 78.38 101 MET A C 1
ATOM 786 O O . MET A 1 101 ? -7.757 -1.734 -5.821 1.00 78.38 101 MET A O 1
ATOM 790 N N . PRO A 1 102 ? -5.964 -2.536 -4.716 1.00 75.06 102 PRO A N 1
ATOM 791 C CA . PRO A 1 102 ? -5.697 -3.583 -5.686 1.00 75.06 102 PRO A CA 1
ATOM 792 C C . PRO A 1 102 ? -6.879 -4.555 -5.696 1.00 75.06 102 PRO A C 1
ATOM 794 O O . PRO A 1 102 ? -7.334 -4.969 -4.627 1.00 75.06 102 PRO A O 1
ATOM 797 N N . ASP A 1 103 ? -7.338 -4.930 -6.885 1.00 71.75 103 ASP A N 1
ATOM 798 C CA .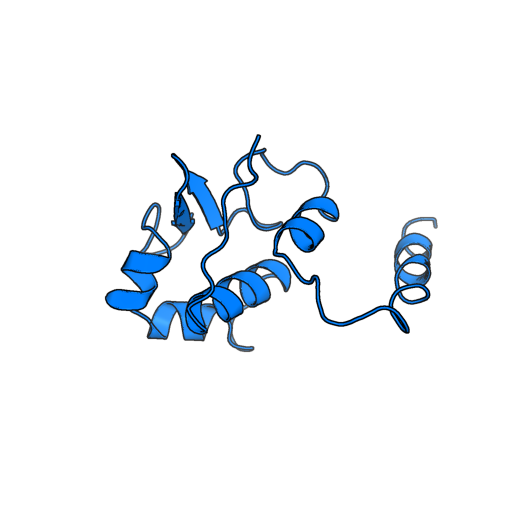 ASP A 1 103 ? -8.278 -6.033 -7.066 1.00 71.75 103 ASP A CA 1
ATOM 799 C C . ASP A 1 103 ? -7.495 -7.334 -7.242 1.00 71.75 103 ASP A C 1
ATOM 801 O O . ASP A 1 103 ? -6.489 -7.368 -7.961 1.00 71.75 103 ASP A O 1
ATOM 805 N N . GLU A 1 104 ? -7.948 -8.402 -6.581 1.00 63.62 104 GLU A N 1
ATOM 806 C CA . GLU A 1 104 ? -7.375 -9.733 -6.784 1.00 63.62 104 GLU A CA 1
ATOM 807 C C . GLU A 1 104 ? -7.521 -10.097 -8.269 1.00 63.62 104 GLU A C 1
ATOM 809 O O . GLU A 1 104 ? -8.592 -9.859 -8.847 1.00 63.62 104 GLU A O 1
ATOM 814 N N . PRO A 1 105 ? -6.474 -10.635 -8.927 1.00 56.78 105 PRO A N 1
ATOM 815 C CA . PRO A 1 105 ? -6.632 -11.157 -10.272 1.00 56.78 105 PRO A CA 1
ATOM 816 C C . PRO A 1 105 ? -7.751 -12.198 -10.240 1.00 56.78 105 PRO A C 1
ATOM 818 O O . PRO A 1 105 ? -7.632 -13.236 -9.591 1.00 56.78 105 PRO A O 1
ATOM 821 N N . LYS A 1 106 ? -8.869 -11.885 -10.906 1.00 50.25 106 LYS A N 1
ATOM 822 C CA . LYS A 1 106 ? -9.956 -12.841 -11.103 1.00 50.25 106 LYS A CA 1
ATOM 823 C C . LYS A 1 106 ? -9.363 -14.011 -11.884 1.00 50.25 106 LYS A C 1
ATOM 825 O O . LYS A 1 106 ? -8.983 -13.826 -13.039 1.00 50.25 106 LYS A O 1
ATOM 830 N N . GLY A 1 107 ? -9.208 -15.145 -11.205 1.00 44.75 107 GLY A N 1
ATOM 831 C CA . GLY A 1 107 ? -8.840 -16.417 -11.823 1.00 44.75 107 GLY A CA 1
ATOM 832 C C . GLY A 1 107 ? -9.872 -16.881 -12.839 1.00 44.75 107 GLY A C 1
ATOM 833 O O . GLY A 1 107 ? -11.050 -16.462 -12.728 1.00 44.75 107 GLY A O 1
#

pLDDT: mean 72.2, std 20.96, range [37.69, 94.31]

Mean predicted aligned error: 12.34 Å

Foldseek 3Di:
DPPVVVVVVPVPPPPDDDPPPPALVVVQVVADCDDPFASDNVRQWGDDPFFIAGCDDPRHRPGLLVCCVPPVVVLVCQLDPVDPDDPSSNVQSVCVNVVNHHGDPDD

Sequence (107 aa):
DLAAQALAGQLRRHAEADLDATSVQVLAETTAPRHPDWLDAEGKIRWRGGTA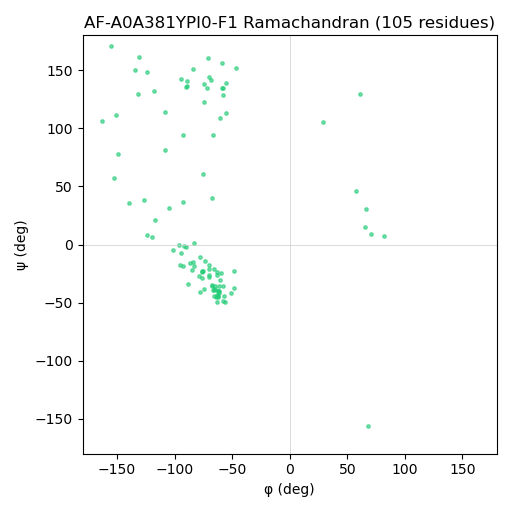RLNFGKHLDVPLQEVLESDRKYLEWMAGDRSNFAGDVKTIISLVLQGKMPDEPKG

Organism: NCBI:txid408172

Solvent-accessible surface area (backbone atoms only — not comparable to full-atom values): 6755 Å² total; per-residue (Å²): 132,75,79,70,62,65,68,68,64,66,73,76,75,73,84,81,75,76,96,82,71,89,49,72,67,68,65,46,75,75,50,77,94,61,61,95,44,37,65,27,93,83,46,52,31,26,56,57,93,80,38,51,19,28,56,46,78,96,49,50,74,35,44,50,67,57,41,52,75,77,42,42,67,58,47,53,46,49,43,33,88,90,36,95,62,57,69,60,51,23,49,55,40,48,35,41,76,73,69,45,6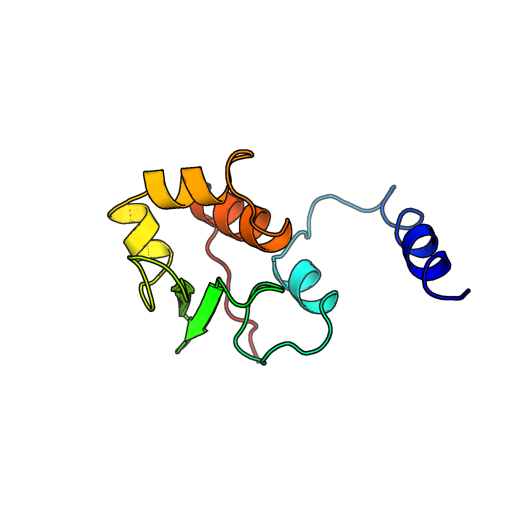7,85,74,65,83,81,126

InterPro domains:
  IPR046768 Exodeoxyribonuclease X-like, C-terminal [PF20600] (54-79)